Protein AF-A0AAA9STD1-F1 (afdb_monomer)

Solvent-accessible surface area (backbone atoms only — not comparable to full-atom values): 6256 Å² total; per-residue (Å²): 135,78,58,53,44,86,72,68,56,75,65,54,26,66,73,34,60,47,53,55,73,52,48,44,69,62,41,39,46,65,75,35,39,40,75,96,43,40,65,63,52,49,49,29,49,59,43,18,76,75,71,41,41,39,55,83,47,74,46,39,35,58,25,69,88,78,44,76,42,41,28,41,35,39,36,33,56,42,68,55,95,92,39,86,69,49,77,53,73,50,73,43,80,51,76,78,78,57,74,81,69,72,69,79,67,135

Secondary structure (DSSP, 8-state):
---------HHHHHHH---HHHHHHT-SGGGGB-HHHHHHHHHHHHHHHHHSEEEEEEEEEEPTTS-EEEEEEEEEEEEETTEEEEEEEEEEE-PPPPGGGSS---

pLDDT: mean 89.78, std 12.16, range [46.09, 98.0]

Nearest PDB structures (foldseek):
  8qmo-assembly1_D  TM=9.564E-01  e=1.670E-12  Homo sapiens
  8h77-assembly1_E  TM=8.826E-01  e=2.577E-11  Mus musculus
  7vnh-assembly1_A  TM=9.615E-01  e=8.372E-09  Drosophila melanogaster
  7vni-assembly2_A  TM=9.690E-01  e=3.500E-08  Drosophila melanogaster
  7vni-assembly1_B  TM=9.590E-01  e=2.560E-07  Drosophila melanogaster

Foldseek 3Di:
DQQQQQDDDPVCCVVQVDDNVRSNVCGHQLVFFDPVRSPLVVVLVVVQVVPFKSPWDWTWGQGPVRDTWIWTKIKGFDDDPNHGDDIDMDIDTDDPPPPVVVPPDD

Sequence (106 aa):
MDFTPIACDSRGKVVLGYTDSELCRQGSGYQFIHAADAMYCAENHARMMRTGESGLTVFRLLTKRAGWLWVQSNAHLVFRGGQPYCIVARQRALTPVPEWLLTLRP

Radius of gyration: 15.49 Å; Cα contacts (8 Å, |Δi|>4): 153; chains: 1; bounding box: 32×40×46 Å

Structure (mmCIF, N/CA/C/O backbone):
data_AF-A0AAA9STD1-F1
#
_entry.id   AF-A0AAA9STD1-F1
#
loop_
_atom_site.group_PDB
_atom_site.id
_atom_site.type_symbol
_atom_site.label_atom_id
_atom_site.label_alt_id
_atom_site.label_comp_id
_atom_site.label_asym_id
_atom_site.label_entity_id
_atom_site.label_seq_id
_atom_site.pdbx_PDB_ins_code
_atom_site.Cartn_x
_atom_site.Cartn_y
_atom_site.Cartn_z
_atom_site.occupancy
_atom_site.B_iso_or_equiv
_atom_site.auth_seq_id
_atom_site.auth_comp_id
_atom_site.auth_asym_id
_atom_site.auth_atom_id
_atom_site.pdbx_PDB_model_num
ATOM 1 N N . MET A 1 1 ? -3.114 -2.675 13.592 1.00 80.12 1 MET A N 1
ATOM 2 C CA . MET A 1 1 ? -2.975 -3.599 12.445 1.00 80.12 1 MET A CA 1
ATOM 3 C C . MET A 1 1 ? -1.543 -3.513 11.945 1.00 80.12 1 MET A C 1
ATOM 5 O O . MET A 1 1 ? -0.948 -2.454 12.069 1.00 80.12 1 MET A O 1
ATOM 9 N N . ASP A 1 2 ? -0.976 -4.605 11.445 1.00 84.62 2 ASP A N 1
ATOM 10 C CA . ASP A 1 2 ? 0.449 -4.754 11.084 1.00 84.62 2 ASP A CA 1
ATOM 11 C C . ASP A 1 2 ? 0.751 -4.481 9.595 1.00 84.62 2 ASP A C 1
ATOM 13 O O . ASP A 1 2 ? 1.891 -4.613 9.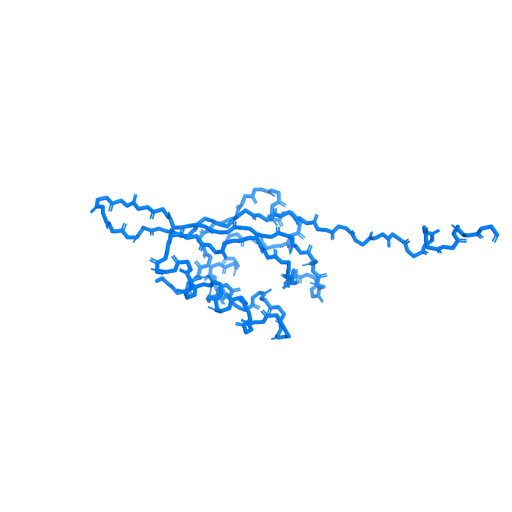142 1.00 84.62 2 ASP A O 1
ATOM 17 N N . PHE A 1 3 ? -0.272 -4.060 8.843 1.00 89.38 3 PHE A N 1
ATOM 18 C CA . PHE A 1 3 ? -0.209 -3.748 7.414 1.00 89.38 3 PHE A CA 1
ATOM 19 C C . PHE A 1 3 ? 0.096 -4.958 6.515 1.00 89.38 3 PHE A C 1
ATOM 21 O O . PHE A 1 3 ? 0.487 -4.778 5.364 1.00 89.38 3 PHE A O 1
ATOM 28 N N . THR A 1 4 ? -0.085 -6.187 7.005 1.00 92.50 4 THR A N 1
ATOM 29 C CA . THR A 1 4 ? 0.040 -7.408 6.195 1.00 92.50 4 THR A CA 1
ATOM 30 C C . THR A 1 4 ? -1.048 -7.442 5.106 1.00 92.50 4 THR A C 1
ATOM 32 O O . THR A 1 4 ? -2.233 -7.316 5.434 1.00 92.50 4 THR A O 1
ATOM 35 N N . PRO A 1 5 ? -0.702 -7.583 3.808 1.00 91.75 5 PRO A N 1
ATOM 36 C CA . PRO A 1 5 ? -1.690 -7.679 2.741 1.00 91.75 5 PRO A CA 1
ATOM 37 C C . PRO A 1 5 ? -2.525 -8.952 2.882 1.00 91.75 5 PRO A C 1
ATOM 39 O O . PRO A 1 5 ? -1.987 -10.026 3.127 1.00 91.75 5 PRO A O 1
ATOM 42 N N . ILE A 1 6 ? -3.838 -8.830 2.681 1.00 90.81 6 ILE A N 1
ATOM 43 C CA . ILE A 1 6 ? -4.777 -9.965 2.741 1.00 90.81 6 ILE A CA 1
ATOM 44 C C . ILE A 1 6 ? -5.426 -10.279 1.391 1.00 90.81 6 ILE A C 1
ATOM 46 O O . ILE A 1 6 ? -5.896 -11.392 1.175 1.00 90.81 6 ILE A O 1
ATOM 50 N N . ALA A 1 7 ? -5.480 -9.296 0.491 1.00 89.75 7 ALA A N 1
ATOM 51 C CA . ALA A 1 7 ? -6.079 -9.428 -0.828 1.00 89.75 7 ALA A CA 1
ATOM 52 C C . ALA A 1 7 ? -5.591 -8.310 -1.754 1.00 89.75 7 ALA A C 1
ATOM 54 O O . ALA A 1 7 ? -5.315 -7.193 -1.311 1.00 89.75 7 ALA A O 1
ATOM 55 N N . CYS A 1 8 ? -5.552 -8.604 -3.050 1.00 93.06 8 CYS A N 1
ATOM 56 C CA . CYS A 1 8 ? -5.355 -7.629 -4.112 1.00 93.06 8 CYS A CA 1
ATOM 57 C C . CYS A 1 8 ? -6.398 -7.852 -5.217 1.00 93.06 8 CYS A C 1
ATOM 59 O O . CYS A 1 8 ? -6.762 -8.991 -5.535 1.00 93.06 8 CYS A O 1
ATOM 61 N N . ASP A 1 9 ? -6.908 -6.771 -5.807 1.00 92.75 9 ASP A N 1
ATOM 62 C CA . ASP A 1 9 ? -7.841 -6.889 -6.924 1.00 92.75 9 ASP A CA 1
ATOM 63 C C . ASP A 1 9 ? -7.138 -7.432 -8.187 1.00 92.75 9 ASP A C 1
ATOM 65 O O . ASP A 1 9 ? -5.910 -7.548 -8.266 1.00 92.75 9 ASP A O 1
ATOM 69 N N . SER A 1 10 ? -7.924 -7.829 -9.190 1.00 93.31 10 SER A N 1
ATOM 70 C CA . SER A 1 10 ? -7.392 -8.428 -10.421 1.00 93.31 10 SER A CA 1
ATOM 71 C C . SER A 1 10 ? -6.431 -7.494 -11.161 1.00 93.31 10 SER A C 1
ATOM 73 O O . SER A 1 10 ? -5.432 -7.949 -11.716 1.00 93.31 10 SER A O 1
ATOM 75 N N . ARG A 1 11 ? -6.690 -6.184 -11.133 1.00 90.75 11 ARG A N 1
ATOM 76 C CA . ARG A 1 11 ? -5.848 -5.179 -11.786 1.00 90.75 11 ARG A CA 1
ATOM 77 C C . ARG A 1 11 ? -4.512 -5.006 -11.068 1.00 90.75 11 ARG A C 1
ATOM 79 O O . ARG A 1 11 ? -3.475 -4.983 -11.727 1.00 90.75 11 ARG A O 1
ATOM 86 N N . GLY A 1 12 ? -4.521 -4.901 -9.745 1.00 90.50 12 GLY A N 1
ATOM 87 C CA . GLY A 1 12 ? -3.329 -4.780 -8.917 1.00 90.50 12 GLY A CA 1
ATOM 88 C C . GLY A 1 12 ? -2.427 -6.001 -9.054 1.00 90.50 12 GLY A C 1
ATOM 89 O O . GLY A 1 12 ? -1.223 -5.841 -9.225 1.00 90.50 12 GLY A O 1
ATOM 90 N N . LYS A 1 13 ? -3.002 -7.208 -9.124 1.00 92.44 13 LYS A N 1
ATOM 91 C CA . LYS A 1 13 ? -2.257 -8.446 -9.418 1.00 92.44 13 LYS A CA 1
ATOM 92 C C . LYS A 1 13 ? -1.533 -8.392 -10.758 1.00 92.44 13 LYS A C 1
ATOM 94 O O . LYS A 1 13 ? -0.359 -8.739 -10.828 1.00 92.44 13 LYS A O 1
ATOM 99 N N . VAL A 1 14 ? -2.204 -7.926 -11.813 1.00 91.56 14 VAL A N 1
ATOM 100 C CA . VAL A 1 14 ? -1.592 -7.779 -13.144 1.00 91.56 14 VAL A CA 1
ATOM 101 C C . VAL A 1 14 ? -0.460 -6.751 -13.119 1.00 91.56 14 VAL A C 1
ATOM 103 O O . VAL A 1 14 ? 0.605 -6.995 -13.677 1.00 91.56 14 VAL A O 1
ATOM 106 N N . VAL A 1 15 ? -0.675 -5.616 -12.453 1.00 90.62 15 VAL A N 1
ATOM 107 C CA . VAL A 1 15 ? 0.286 -4.505 -12.408 1.00 90.62 15 VAL A CA 1
ATOM 108 C C . VAL A 1 15 ? 1.507 -4.828 -11.539 1.00 90.62 15 VAL A C 1
ATOM 110 O O . VAL A 1 15 ? 2.635 -4.547 -11.936 1.00 90.62 15 VAL A O 1
ATOM 113 N N . LEU A 1 16 ? 1.304 -5.417 -10.360 1.00 92.44 16 LEU A N 1
ATOM 114 C CA . LEU A 1 16 ? 2.381 -5.757 -9.426 1.00 92.44 16 LEU A CA 1
ATOM 115 C C . LEU A 1 16 ? 3.055 -7.090 -9.773 1.00 92.44 16 LEU A C 1
ATOM 117 O O . LEU A 1 16 ? 4.227 -7.290 -9.459 1.00 92.44 16 LEU A O 1
ATOM 121 N N . GLY A 1 17 ? 2.328 -7.999 -10.422 1.00 93.81 17 GLY A N 1
ATOM 122 C CA . GLY A 1 17 ? 2.794 -9.325 -10.819 1.00 93.81 17 GLY A CA 1
ATOM 123 C 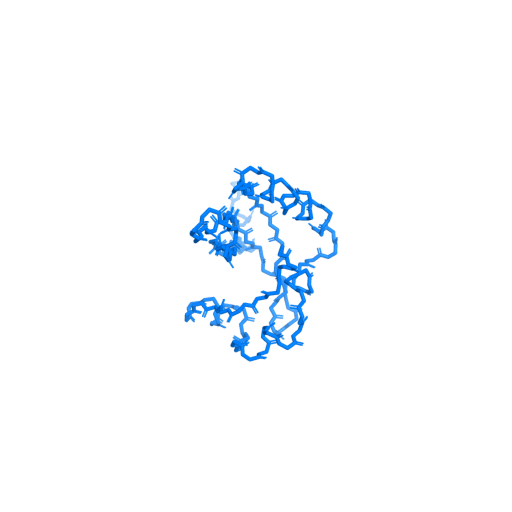C . GLY A 1 17 ? 2.705 -10.399 -9.730 1.00 93.81 17 GLY A C 1
ATOM 124 O O . GLY A 1 17 ? 3.124 -11.526 -9.984 1.00 93.81 17 GLY A O 1
ATOM 125 N N . TYR A 1 18 ? 2.182 -10.085 -8.541 1.00 93.44 18 TYR A N 1
ATOM 126 C CA . TYR A 1 18 ? 2.030 -11.041 -7.438 1.00 93.44 18 TYR A CA 1
ATOM 127 C C . TYR A 1 18 ? 0.641 -11.684 -7.405 1.00 93.44 18 TYR A C 1
ATOM 129 O O . TYR A 1 18 ? -0.365 -11.052 -7.727 1.00 93.44 18 TYR A O 1
ATOM 137 N N . THR A 1 19 ? 0.581 -12.934 -6.948 1.00 92.50 19 THR A N 1
ATOM 138 C CA . THR A 1 19 ? -0.675 -13.566 -6.508 1.00 92.50 19 THR A CA 1
ATOM 139 C C . THR A 1 19 ? -1.006 -13.171 -5.065 1.00 92.50 19 THR A C 1
ATOM 141 O O . THR A 1 19 ? -0.111 -12.782 -4.316 1.00 92.50 19 THR A O 1
ATOM 144 N N . ASP A 1 20 ? -2.259 -13.349 -4.624 1.00 87.94 20 ASP A N 1
ATOM 145 C CA . ASP A 1 20 ? -2.627 -13.109 -3.213 1.00 87.94 20 ASP A CA 1
ATOM 146 C C . ASP A 1 20 ? -1.759 -13.940 -2.263 1.00 87.94 20 ASP A C 1
ATOM 148 O O . ASP A 1 20 ? -1.250 -13.434 -1.271 1.00 87.94 20 ASP A O 1
ATOM 152 N N . SER A 1 21 ? -1.513 -15.208 -2.610 1.00 90.50 21 SER A N 1
ATOM 153 C CA . SER A 1 21 ? -0.695 -16.102 -1.786 1.00 90.50 21 SER A CA 1
ATOM 154 C C . SER A 1 21 ? 0.744 -15.614 -1.611 1.00 90.50 21 SER A C 1
ATOM 156 O O . SER A 1 21 ? 1.373 -15.921 -0.603 1.00 90.50 21 SER A O 1
ATOM 158 N N . GLU A 1 22 ? 1.293 -14.910 -2.601 1.00 92.44 22 GLU A N 1
ATOM 159 C CA . GLU A 1 22 ? 2.651 -14.365 -2.549 1.00 92.44 22 GLU A CA 1
ATOM 160 C C . GLU A 1 22 ? 2.680 -13.103 -1.693 1.00 92.44 22 GLU A C 1
ATOM 162 O O . GLU A 1 22 ? 3.520 -13.005 -0.801 1.00 92.44 22 GLU A O 1
ATOM 167 N N . LEU A 1 23 ? 1.700 -12.214 -1.891 1.00 89.81 23 LEU A N 1
ATOM 168 C CA . LEU A 1 23 ? 1.539 -11.005 -1.086 1.00 89.81 23 LEU A CA 1
ATOM 169 C C . LEU A 1 23 ? 1.400 -11.334 0.405 1.00 89.81 23 LEU A C 1
ATOM 171 O O . LEU A 1 23 ? 2.099 -10.743 1.223 1.00 89.81 23 LEU A O 1
ATOM 175 N N . CYS A 1 24 ? 0.566 -12.318 0.754 1.00 88.44 24 CYS A N 1
ATOM 176 C CA . CYS A 1 24 ? 0.357 -12.730 2.143 1.00 88.44 24 CYS A CA 1
ATOM 177 C C . CYS A 1 24 ? 1.600 -13.397 2.765 1.00 88.44 24 CYS A C 1
ATOM 179 O O . CYS A 1 24 ? 1.832 -13.277 3.966 1.00 88.44 24 CYS A O 1
ATOM 181 N N . ARG A 1 25 ? 2.409 -14.119 1.972 1.00 88.75 25 ARG A N 1
ATOM 182 C CA . ARG A 1 25 ? 3.608 -14.829 2.466 1.00 88.75 25 ARG A CA 1
ATOM 183 C C . ARG A 1 25 ? 4.790 -13.907 2.749 1.00 88.75 25 ARG A C 1
ATOM 185 O O . ARG A 1 25 ? 5.647 -14.267 3.548 1.00 88.75 25 ARG A O 1
ATOM 192 N N . GLN A 1 26 ? 4.840 -12.738 2.118 1.00 82.00 26 GLN A N 1
ATOM 193 C CA . GLN A 1 26 ? 5.894 -11.742 2.334 1.00 82.00 26 GLN A CA 1
ATOM 194 C C . GLN A 1 26 ? 5.668 -10.896 3.602 1.00 82.00 26 GLN A C 1
ATOM 196 O O . GLN A 1 26 ? 6.402 -9.952 3.853 1.00 82.00 26 GLN A O 1
ATOM 201 N N . GLY A 1 27 ? 4.697 -11.235 4.454 1.00 86.25 27 GLY A N 1
ATOM 202 C CA . GLY A 1 27 ? 4.494 -10.553 5.731 1.00 86.25 27 GLY A CA 1
ATOM 203 C C . GLY A 1 27 ? 3.972 -9.127 5.554 1.00 86.25 27 GLY A C 1
ATOM 204 O O . GLY A 1 27 ? 3.032 -8.893 4.799 1.00 86.25 27 GLY A O 1
ATOM 205 N N . SER A 1 28 ? 4.552 -8.166 6.276 1.00 91.69 28 SER A N 1
ATOM 206 C CA . SER A 1 28 ? 4.029 -6.796 6.296 1.00 91.69 28 SER A CA 1
ATOM 207 C C . SER A 1 28 ? 4.134 -6.104 4.933 1.00 91.69 28 SER A C 1
ATOM 209 O O . SER A 1 28 ? 5.145 -6.207 4.237 1.00 91.69 28 SER A O 1
ATOM 211 N N . GLY A 1 29 ? 3.131 -5.287 4.603 1.00 92.44 29 GLY A N 1
ATOM 212 C CA . GLY A 1 29 ? 3.075 -4.478 3.387 1.00 92.44 29 GLY A CA 1
ATOM 213 C C . GLY A 1 29 ? 4.276 -3.544 3.207 1.00 92.44 29 GLY A C 1
ATOM 214 O O . GLY A 1 29 ? 4.593 -3.167 2.081 1.00 92.44 29 GLY A O 1
ATOM 215 N N . TYR A 1 30 ? 4.999 -3.225 4.287 1.00 95.25 30 TYR A N 1
ATOM 216 C CA . TYR A 1 30 ? 6.255 -2.473 4.220 1.00 95.25 30 TYR A CA 1
ATOM 217 C C . TYR A 1 30 ? 7.352 -3.175 3.414 1.00 95.25 30 TYR A C 1
ATOM 219 O O . TYR A 1 30 ? 8.207 -2.482 2.872 1.00 95.25 30 TYR A O 1
ATOM 227 N N . GLN A 1 31 ? 7.318 -4.506 3.262 1.00 93.69 31 GLN A N 1
ATOM 228 C CA . GLN A 1 31 ? 8.270 -5.217 2.395 1.00 93.69 31 GLN A CA 1
ATOM 229 C C . GLN A 1 31 ? 8.153 -4.813 0.921 1.00 93.69 31 GLN A C 1
ATOM 231 O O . GLN A 1 31 ? 9.096 -4.980 0.152 1.00 93.69 31 GLN A O 1
ATOM 236 N N . PHE A 1 32 ? 7.007 -4.257 0.528 1.00 94.75 32 PHE A N 1
ATOM 237 C CA . PHE A 1 32 ? 6.768 -3.781 -0.827 1.00 94.75 32 PHE A CA 1
ATOM 238 C C . PHE A 1 32 ? 7.037 -2.287 -0.986 1.00 94.75 32 PHE A C 1
ATOM 240 O O . PHE A 1 32 ? 6.911 -1.784 -2.096 1.00 94.75 32 PHE A O 1
ATOM 247 N N . ILE A 1 33 ? 7.388 -1.560 0.076 1.00 96.56 33 ILE A N 1
ATOM 248 C CA . ILE A 1 33 ? 7.635 -0.117 0.016 1.00 96.56 33 ILE A CA 1
ATOM 249 C C . ILE A 1 33 ? 9.132 0.123 -0.168 1.00 96.56 33 ILE A C 1
ATOM 251 O O . ILE A 1 33 ? 9.962 -0.465 0.524 1.00 96.56 33 ILE A O 1
ATOM 255 N N . HIS A 1 34 ? 9.495 1.002 -1.102 1.00 97.12 34 HIS A N 1
ATOM 256 C CA . HIS A 1 34 ? 10.889 1.403 -1.282 1.00 97.12 34 HIS A CA 1
ATOM 257 C C . HIS A 1 34 ? 11.461 1.990 0.022 1.00 97.12 34 HIS A C 1
ATOM 259 O O . HIS A 1 34 ? 10.805 2.789 0.682 1.00 97.12 34 HIS A O 1
ATOM 265 N N . ALA A 1 35 ? 12.706 1.665 0.385 1.00 96.88 35 ALA A N 1
ATOM 266 C CA . ALA A 1 35 ? 13.289 2.064 1.675 1.00 96.88 35 ALA A CA 1
ATOM 267 C C . ALA A 1 35 ? 13.258 3.587 1.924 1.00 96.88 35 ALA A C 1
ATOM 269 O O . ALA A 1 35 ? 12.869 4.034 2.999 1.00 96.88 35 ALA A O 1
ATOM 270 N N . ALA A 1 36 ? 13.580 4.388 0.902 1.00 97.75 36 ALA A N 1
ATOM 271 C CA . ALA A 1 36 ? 13.488 5.854 0.966 1.00 97.75 36 ALA A CA 1
ATOM 272 C C . ALA A 1 36 ? 12.057 6.394 1.183 1.00 97.75 36 ALA A C 1
ATOM 274 O O . ALA A 1 36 ? 11.894 7.559 1.529 1.00 97.75 36 ALA A O 1
ATOM 275 N N . ASP A 1 37 ? 11.037 5.556 0.986 1.00 98.00 37 ASP A N 1
ATOM 276 C CA . ASP A 1 37 ? 9.628 5.902 1.155 1.00 98.00 37 ASP A CA 1
ATOM 277 C C . ASP A 1 37 ? 9.029 5.394 2.480 1.00 98.00 37 ASP A C 1
ATOM 279 O O . ASP A 1 37 ? 7.939 5.805 2.889 1.00 98.00 37 ASP A O 1
ATOM 283 N N . ALA A 1 38 ? 9.741 4.503 3.176 1.00 96.19 38 ALA A N 1
ATOM 284 C CA . ALA A 1 38 ? 9.212 3.761 4.314 1.00 96.19 38 ALA A CA 1
ATOM 285 C C . ALA A 1 38 ? 8.825 4.666 5.491 1.00 96.19 38 ALA A C 1
ATOM 287 O O . ALA A 1 38 ? 7.790 4.447 6.119 1.00 96.19 38 ALA A O 1
ATOM 288 N N . MET A 1 39 ? 9.624 5.699 5.774 1.00 96.44 39 MET A N 1
ATOM 289 C CA . MET A 1 39 ? 9.455 6.524 6.972 1.00 96.44 39 MET A CA 1
ATOM 290 C C . MET A 1 39 ?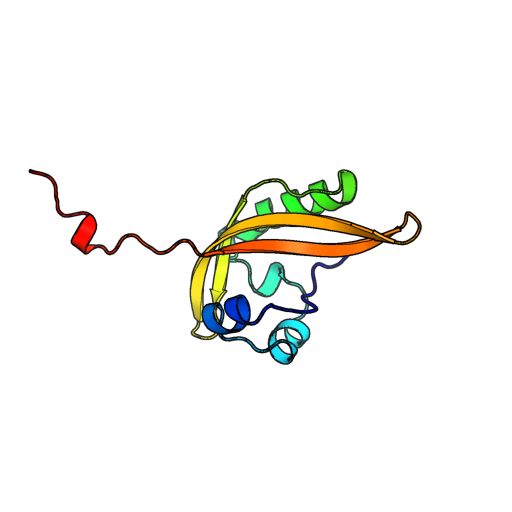 8.147 7.331 6.943 1.00 96.44 39 MET A C 1
ATOM 292 O O . MET A 1 39 ? 7.376 7.280 7.899 1.00 96.44 39 MET A O 1
ATOM 296 N N . TYR A 1 40 ? 7.832 7.995 5.825 1.00 95.44 40 TYR A N 1
ATOM 297 C CA . TYR A 1 40 ? 6.562 8.722 5.706 1.00 95.44 40 TYR A CA 1
ATOM 298 C C . TYR A 1 40 ? 5.367 7.779 5.519 1.00 95.44 40 TYR A C 1
ATOM 300 O O . TYR A 1 40 ? 4.263 8.089 5.961 1.00 95.44 40 TYR A O 1
ATOM 308 N N . CYS A 1 41 ? 5.552 6.601 4.907 1.00 97.06 41 CYS A N 1
ATOM 309 C CA . CYS A 1 41 ? 4.495 5.589 4.865 1.00 97.06 41 CYS A CA 1
ATOM 310 C C . CYS A 1 41 ? 4.143 5.099 6.278 1.00 97.06 41 CYS A C 1
ATOM 312 O O . CYS A 1 41 ? 2.964 4.922 6.588 1.00 97.06 41 CYS A O 1
ATOM 314 N N . ALA A 1 42 ? 5.144 4.945 7.151 1.00 96.69 42 ALA A N 1
ATOM 315 C CA . ALA A 1 42 ? 4.942 4.591 8.550 1.00 96.69 42 ALA A CA 1
ATOM 316 C C . ALA A 1 42 ? 4.246 5.700 9.345 1.00 96.69 42 ALA A C 1
ATOM 318 O O . ALA A 1 42 ? 3.328 5.418 10.116 1.00 96.69 42 ALA A O 1
ATOM 319 N N . GLU A 1 43 ? 4.608 6.961 9.112 1.00 96.69 43 GLU A N 1
ATOM 320 C CA . GLU A 1 43 ? 3.916 8.106 9.706 1.00 96.69 43 GLU A CA 1
ATOM 321 C C . GLU A 1 43 ? 2.442 8.169 9.273 1.00 96.69 43 GLU A C 1
ATOM 323 O O . GLU A 1 43 ? 1.545 8.301 10.110 1.00 96.69 43 GLU A O 1
ATOM 328 N N . ASN A 1 44 ? 2.170 7.984 7.979 1.00 96.88 44 ASN A N 1
ATOM 329 C CA . ASN A 1 44 ? 0.812 7.939 7.436 1.00 96.88 44 ASN A CA 1
ATOM 330 C C . ASN A 1 44 ? -0.000 6.766 8.001 1.00 96.88 44 ASN A C 1
ATOM 332 O O . ASN A 1 44 ? -1.191 6.918 8.280 1.00 96.88 44 ASN A O 1
ATOM 336 N N . HIS A 1 45 ? 0.631 5.612 8.226 1.00 96.62 45 HIS A N 1
ATOM 337 C CA . HIS A 1 45 ? -0.002 4.488 8.909 1.00 96.62 45 HIS A CA 1
ATOM 338 C C . HIS A 1 45 ? -0.314 4.834 10.375 1.00 96.62 45 HIS A C 1
ATOM 340 O O . HIS A 1 45 ? -1.448 4.645 10.814 1.00 96.62 45 HIS A O 1
ATOM 346 N N . ALA A 1 46 ? 0.625 5.415 11.126 1.00 96.31 46 ALA A N 1
ATOM 347 C CA . ALA A 1 46 ? 0.393 5.835 12.511 1.00 96.31 46 ALA A CA 1
ATOM 348 C C . ALA A 1 46 ? -0.705 6.909 12.629 1.00 96.31 46 ALA A C 1
ATOM 350 O O . ALA A 1 46 ? -1.503 6.894 13.569 1.00 96.31 46 ALA A O 1
ATOM 351 N N . ARG A 1 47 ? -0.782 7.833 11.665 1.00 96.12 47 ARG A N 1
ATOM 352 C CA . ARG A 1 47 ? -1.888 8.789 11.533 1.00 96.12 47 ARG A CA 1
ATOM 353 C C . ARG A 1 47 ? -3.211 8.064 11.302 1.00 96.12 47 ARG A C 1
ATOM 355 O O . ARG A 1 47 ? -4.140 8.278 12.073 1.00 96.12 47 ARG A O 1
ATOM 362 N N . MET A 1 48 ? -3.274 7.169 10.318 1.00 96.88 48 MET A N 1
ATOM 363 C CA . MET A 1 48 ? -4.473 6.390 10.004 1.00 96.88 48 MET A CA 1
ATOM 364 C C . MET A 1 48 ? -4.977 5.586 11.205 1.00 96.88 48 MET A C 1
ATOM 366 O O . MET A 1 48 ? -6.180 5.545 11.441 1.00 96.88 48 MET A O 1
ATOM 370 N N . MET A 1 49 ? -4.078 5.013 12.011 1.00 95.31 49 MET A N 1
ATOM 371 C CA . MET A 1 49 ? -4.456 4.304 13.238 1.00 95.31 49 MET A CA 1
ATOM 372 C C . MET A 1 49 ? -5.144 5.200 14.278 1.00 95.31 49 MET A C 1
ATOM 374 O O . MET A 1 49 ? -5.934 4.697 15.071 1.00 95.31 49 MET A O 1
ATOM 378 N N . ARG A 1 50 ? -4.870 6.511 14.274 1.00 95.06 50 ARG A N 1
ATOM 379 C CA . ARG A 1 50 ? -5.487 7.487 15.187 1.00 95.06 50 ARG A CA 1
ATOM 380 C C . ARG A 1 50 ? -6.732 8.147 14.606 1.00 95.06 50 ARG A C 1
ATOM 382 O O . ARG A 1 50 ? -7.662 8.431 15.350 1.00 95.06 50 ARG A O 1
ATOM 389 N N . THR A 1 51 ? -6.732 8.436 13.306 1.00 96.38 51 THR A N 1
ATOM 390 C CA . THR A 1 51 ? -7.748 9.293 12.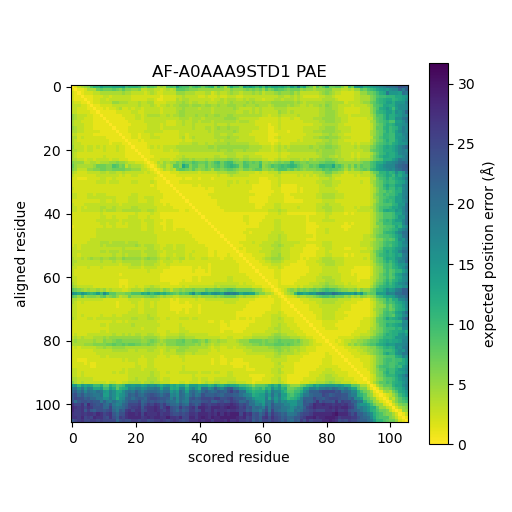671 1.00 96.38 51 THR A CA 1
ATOM 391 C C . THR A 1 51 ? -8.684 8.549 11.727 1.00 96.38 51 THR A C 1
ATOM 393 O O . THR A 1 51 ? -9.648 9.137 11.257 1.00 96.38 51 THR A O 1
ATOM 396 N N . GLY A 1 52 ? -8.405 7.284 11.412 1.00 97.00 52 GLY A N 1
ATOM 397 C CA . GLY A 1 52 ? -9.173 6.485 10.456 1.00 97.00 52 GLY A CA 1
ATOM 398 C C . GLY A 1 52 ? -8.695 6.582 9.005 1.00 97.00 52 GLY A C 1
ATOM 399 O O . GLY A 1 52 ? -9.086 5.744 8.201 1.00 97.00 52 GLY A O 1
ATOM 400 N N . GLU A 1 53 ? -7.819 7.530 8.659 1.00 97.12 53 GLU A N 1
ATOM 401 C CA . GLU A 1 53 ? -7.391 7.787 7.275 1.00 97.12 53 GLU A CA 1
ATOM 402 C C . GLU A 1 53 ? -5.912 8.183 7.178 1.00 97.12 53 GLU A C 1
ATOM 404 O O . GLU A 1 53 ? -5.395 8.909 8.030 1.00 97.12 53 GLU A O 1
ATOM 409 N N . SER A 1 54 ? -5.233 7.756 6.111 1.00 96.88 54 SE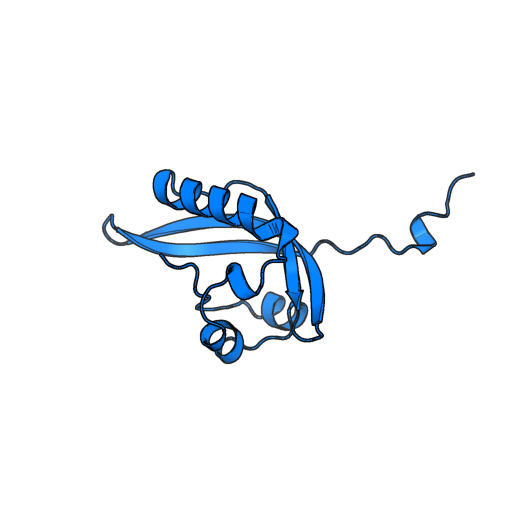R A N 1
ATOM 410 C CA . SER A 1 54 ? -3.827 8.097 5.849 1.00 96.88 54 SER A CA 1
ATOM 411 C C . SER A 1 54 ? -3.643 9.474 5.207 1.00 96.88 54 SER A C 1
ATOM 413 O O . SER A 1 54 ? -2.585 10.083 5.343 1.00 96.88 54 SER A O 1
ATOM 415 N N . GLY A 1 55 ? -4.650 9.953 4.469 1.00 95.38 55 GLY A N 1
ATOM 416 C CA . GLY A 1 55 ? -4.491 11.027 3.487 1.00 95.38 55 GLY A CA 1
ATOM 417 C C . GLY A 1 55 ? -3.858 10.544 2.174 1.00 95.38 55 GLY A C 1
ATOM 418 O O . GLY A 1 55 ? -3.532 9.364 2.017 1.00 95.38 55 GLY A O 1
ATOM 419 N N . LEU A 1 56 ? -3.721 11.462 1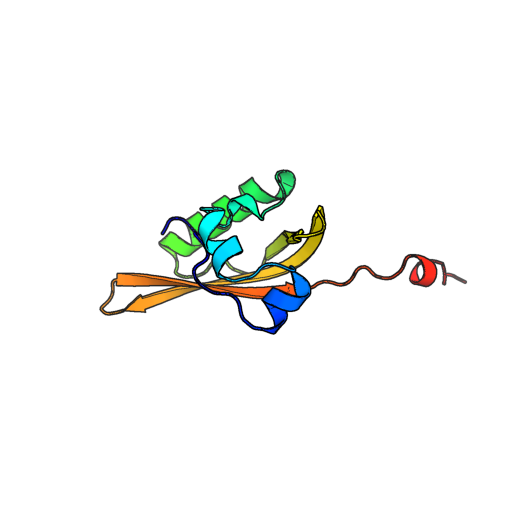.213 1.00 96.25 56 LEU A N 1
ATOM 420 C CA . LEU A 1 56 ? -3.120 11.193 -0.093 1.00 96.25 56 LEU A CA 1
ATOM 421 C C . LEU A 1 56 ? -1.591 11.178 0.014 1.00 96.25 56 LEU A C 1
ATOM 423 O O . LEU A 1 56 ? -0.996 12.111 0.547 1.00 96.25 56 LEU A O 1
ATOM 427 N N . THR A 1 57 ? -0.956 10.151 -0.532 1.00 96.88 57 THR A N 1
ATOM 428 C CA . THR A 1 57 ? 0.503 10.017 -0.554 1.00 96.88 57 THR A CA 1
ATOM 429 C C . THR A 1 57 ? 0.967 9.429 -1.883 1.00 96.88 57 THR A C 1
ATOM 431 O O . THR A 1 57 ? 0.196 8.760 -2.571 1.00 96.88 57 THR A O 1
ATOM 434 N N . VAL A 1 58 ? 2.212 9.695 -2.269 1.00 97.50 58 VAL A N 1
ATOM 435 C CA . VAL A 1 58 ? 2.837 9.126 -3.464 1.00 97.50 58 VAL A CA 1
ATOM 436 C C . VAL A 1 58 ? 4.102 8.407 -3.030 1.00 97.50 58 VAL A C 1
ATOM 438 O O . VAL A 1 58 ? 4.942 9.023 -2.387 1.00 97.50 58 VAL A O 1
ATOM 441 N N . PHE A 1 59 ? 4.226 7.127 -3.377 1.00 97.44 59 PHE A N 1
ATOM 442 C CA . PHE A 1 59 ? 5.373 6.291 -3.019 1.00 97.44 59 PHE A CA 1
ATOM 443 C C . PHE A 1 59 ? 5.639 5.215 -4.066 1.00 97.44 59 PHE A C 1
ATOM 445 O O . PHE A 1 59 ? 4.859 5.043 -5.006 1.00 97.44 59 PHE A O 1
ATOM 452 N N . ARG A 1 60 ? 6.744 4.481 -3.915 1.00 97.56 60 ARG A N 1
ATOM 453 C CA . ARG A 1 60 ? 7.104 3.363 -4.789 1.00 97.56 60 ARG A CA 1
ATOM 454 C C . ARG A 1 60 ? 6.741 2.018 -4.176 1.00 97.56 60 ARG A C 1
ATOM 456 O O . ARG A 1 60 ? 7.129 1.715 -3.047 1.00 97.56 60 ARG A O 1
ATOM 463 N N . LEU A 1 61 ? 6.063 1.198 -4.976 1.00 95.94 61 LEU A N 1
ATOM 464 C CA . LEU A 1 61 ? 5.821 -0.215 -4.713 1.00 95.94 61 LEU A CA 1
ATOM 465 C C . LEU A 1 61 ? 6.792 -1.102 -5.484 1.00 95.94 61 LEU A C 1
ATOM 467 O O . LEU A 1 61 ? 7.042 -0.881 -6.670 1.00 95.94 61 LEU A O 1
ATOM 471 N N . LEU A 1 62 ? 7.286 -2.142 -4.825 1.00 95.31 62 LEU A N 1
ATOM 472 C CA . LEU A 1 62 ? 8.058 -3.201 -5.448 1.00 95.31 62 LEU A CA 1
ATOM 473 C C . LEU A 1 62 ? 7.132 -4.092 -6.277 1.00 95.31 62 LEU A C 1
ATOM 475 O O . LEU A 1 62 ? 6.154 -4.638 -5.772 1.00 95.31 62 LEU A O 1
ATOM 479 N N . THR A 1 63 ? 7.472 -4.282 -7.544 1.00 94.75 63 THR A N 1
ATOM 480 C CA . THR A 1 63 ? 6.838 -5.260 -8.438 1.00 94.75 63 THR A CA 1
ATOM 481 C C . THR A 1 63 ? 7.607 -6.581 -8.424 1.00 94.75 63 THR A C 1
ATOM 483 O O . THR A 1 63 ? 8.802 -6.613 -8.126 1.00 94.75 63 THR A O 1
ATOM 486 N N . LYS A 1 64 ? 6.957 -7.686 -8.804 1.00 93.69 64 LYS A N 1
ATOM 487 C CA . LYS A 1 64 ? 7.573 -9.024 -8.825 1.00 93.69 64 LYS A CA 1
ATOM 488 C C . LYS A 1 64 ? 8.774 -9.133 -9.764 1.00 93.69 64 LYS A C 1
ATOM 490 O O . LYS A 1 64 ? 9.691 -9.902 -9.506 1.00 93.69 64 LYS A O 1
ATOM 495 N N . ARG A 1 65 ? 8.798 -8.347 -10.843 1.00 90.38 65 ARG A N 1
ATOM 496 C CA . ARG A 1 65 ? 9.936 -8.274 -11.778 1.00 90.38 65 ARG A CA 1
ATOM 497 C C . ARG A 1 65 ? 11.053 -7.338 -11.282 1.00 90.38 65 ARG A C 1
ATOM 499 O O . ARG A 1 65 ? 11.821 -6.838 -12.092 1.00 90.38 65 ARG A O 1
ATOM 506 N N . ALA A 1 66 ? 11.116 -7.097 -9.968 1.00 77.62 66 ALA A N 1
ATOM 507 C CA . ALA A 1 66 ? 12.109 -6.272 -9.280 1.00 77.62 66 ALA A CA 1
ATOM 508 C C . ALA A 1 66 ? 12.207 -4.815 -9.784 1.00 77.62 66 ALA A C 1
ATOM 510 O O . ALA A 1 66 ? 13.270 -4.203 -9.739 1.00 77.62 66 ALA A O 1
ATOM 511 N N . GLY A 1 67 ? 11.090 -4.247 -10.248 1.00 90.25 67 GLY A N 1
ATOM 512 C CA . GLY A 1 67 ? 10.974 -2.833 -10.618 1.00 90.25 67 GLY A CA 1
ATOM 513 C C . GLY A 1 67 ? 10.162 -2.027 -9.604 1.00 90.25 67 GLY A C 1
ATOM 514 O O . GLY A 1 67 ? 9.324 -2.587 -8.894 1.00 90.25 67 GLY A O 1
ATOM 515 N N . TRP A 1 68 ? 10.371 -0.711 -9.579 1.00 94.69 68 TRP A N 1
ATOM 516 C CA . TRP A 1 68 ? 9.626 0.219 -8.730 1.00 94.69 68 TRP A CA 1
ATOM 517 C C . TRP A 1 68 ? 8.496 0.890 -9.501 1.00 94.69 68 TRP A C 1
ATOM 519 O O . TRP A 1 68 ? 8.728 1.575 -10.496 1.00 94.69 68 TRP A O 1
ATOM 529 N N . LEU A 1 69 ? 7.274 0.723 -9.011 1.00 94.62 69 LEU A N 1
ATOM 530 C CA . LEU A 1 69 ? 6.096 1.388 -9.538 1.00 94.62 69 LEU A CA 1
ATOM 531 C C . LEU A 1 69 ? 5.729 2.569 -8.649 1.00 94.62 69 LEU A C 1
ATOM 533 O O . LEU A 1 69 ? 5.397 2.386 -7.479 1.00 94.62 69 LEU A O 1
ATOM 537 N N . TRP A 1 70 ? 5.720 3.769 -9.218 1.00 95.62 70 TRP A N 1
ATOM 538 C CA . TRP A 1 70 ? 5.131 4.922 -8.553 1.00 95.62 70 TRP A CA 1
ATOM 539 C C . TRP A 1 70 ? 3.621 4.745 -8.436 1.00 95.62 70 TRP A C 1
ATOM 541 O O . TRP A 1 70 ? 2.936 4.451 -9.417 1.00 95.62 70 TRP A O 1
ATOM 551 N N . VAL A 1 71 ? 3.095 4.947 -7.236 1.00 96.56 71 VAL A N 1
ATOM 552 C CA . VAL A 1 71 ? 1.662 4.922 -6.967 1.00 96.56 71 VAL A CA 1
ATOM 553 C C . VAL A 1 71 ? 1.253 6.162 -6.200 1.00 96.56 71 VAL A C 1
ATOM 555 O O . VAL A 1 71 ? 1.933 6.583 -5.270 1.00 96.56 71 VAL A O 1
ATOM 558 N N . GLN A 1 72 ? 0.108 6.724 -6.565 1.00 97.19 72 GLN A N 1
ATOM 559 C CA . GLN A 1 72 ? -0.649 7.593 -5.679 1.00 97.19 72 GLN A CA 1
ATOM 560 C C . GLN A 1 72 ? -1.593 6.713 -4.859 1.00 97.19 72 GLN A C 1
ATOM 562 O O . GLN A 1 72 ? -2.311 5.890 -5.424 1.00 97.19 72 GLN A O 1
ATOM 567 N N . SER A 1 73 ? -1.595 6.875 -3.541 1.00 96.56 73 SER A N 1
ATOM 568 C CA . SER A 1 73 ? -2.334 6.028 -2.613 1.00 96.56 73 SER A CA 1
ATOM 569 C C . SER A 1 73 ? -3.122 6.846 -1.596 1.00 96.56 73 SER A C 1
ATOM 571 O O . SER A 1 73 ? -2.678 7.903 -1.146 1.00 96.56 73 SER A O 1
ATOM 573 N N . ASN A 1 74 ? -4.279 6.323 -1.207 1.00 96.69 74 ASN A N 1
ATOM 574 C CA . ASN A 1 74 ? -5.031 6.732 -0.026 1.00 96.69 74 ASN A CA 1
ATOM 575 C C . ASN A 1 74 ? -5.537 5.460 0.667 1.00 96.69 74 ASN A C 1
ATOM 577 O O . ASN A 1 74 ? -6.078 4.571 0.004 1.00 96.69 74 ASN A O 1
ATOM 581 N N . ALA A 1 75 ? -5.354 5.370 1.981 1.00 97.06 75 ALA A N 1
ATOM 582 C CA . ALA A 1 75 ? -5.814 4.264 2.799 1.00 97.06 75 ALA A CA 1
ATOM 583 C C . ALA A 1 75 ? -6.710 4.739 3.948 1.00 97.06 75 ALA A C 1
ATOM 585 O O . ALA A 1 75 ? -6.549 5.840 4.477 1.00 97.06 75 ALA A O 1
ATOM 586 N N . HIS A 1 76 ? -7.646 3.882 4.345 1.00 97.44 76 HIS A N 1
ATOM 587 C CA . HIS A 1 76 ? -8.541 4.122 5.474 1.00 97.44 76 HIS A CA 1
ATOM 588 C C . HIS A 1 76 ? -8.813 2.833 6.252 1.00 97.44 76 HIS A C 1
ATOM 590 O O . HIS A 1 76 ? -8.682 1.727 5.715 1.00 97.44 76 HIS A O 1
ATOM 596 N N . LEU A 1 77 ? -9.192 2.986 7.522 1.00 97.38 77 LEU A N 1
ATOM 597 C CA . LEU A 1 77 ? -9.652 1.896 8.373 1.00 97.38 77 LEU A CA 1
ATOM 598 C C . LEU A 1 77 ? -11.125 1.601 8.105 1.00 97.38 77 LEU A C 1
ATOM 600 O O . LEU A 1 77 ? -11.969 2.495 8.098 1.00 97.38 77 LEU A O 1
ATOM 604 N N . VAL A 1 78 ? -11.440 0.322 7.968 1.00 96.94 78 VAL A N 1
ATOM 605 C CA . VAL A 1 78 ? -12.809 -0.185 8.033 1.00 96.94 78 VAL A CA 1
ATOM 606 C C . VAL A 1 78 ? -13.072 -0.624 9.464 1.00 96.94 78 VAL A C 1
ATOM 608 O O . VAL A 1 78 ? -12.270 -1.360 10.038 1.00 96.94 78 VAL A O 1
ATOM 611 N N . PHE A 1 79 ? -14.196 -0.200 10.036 1.00 95.12 79 PHE A N 1
ATOM 612 C CA . PHE A 1 79 ? -14.603 -0.565 11.392 1.00 95.12 79 PHE A CA 1
ATOM 613 C C . PHE A 1 79 ? -15.746 -1.580 11.364 1.00 95.12 79 PHE A C 1
ATOM 615 O O . PHE A 1 79 ? -16.653 -1.492 10.538 1.00 95.12 79 PHE A O 1
ATOM 622 N N . ARG A 1 80 ? -15.733 -2.526 12.306 1.00 96.44 80 ARG A N 1
ATOM 623 C CA . ARG A 1 80 ? -16.823 -3.479 12.537 1.00 96.44 80 ARG A CA 1
ATOM 624 C C . ARG A 1 80 ? -17.097 -3.552 14.034 1.00 96.44 80 ARG A C 1
ATOM 626 O O . ARG A 1 80 ? -16.202 -3.871 14.807 1.00 96.44 80 ARG A O 1
ATOM 633 N N . GLY A 1 81 ? -18.319 -3.213 14.450 1.00 94.75 81 GLY A N 1
ATOM 634 C CA . GLY A 1 81 ? -18.679 -3.174 15.874 1.00 94.75 81 GLY A CA 1
ATOM 635 C C . GLY A 1 81 ? -17.846 -2.177 16.693 1.00 94.75 81 GLY A C 1
ATOM 636 O O . GLY A 1 81 ? -17.489 -2.467 17.827 1.00 94.75 81 GLY A O 1
ATOM 637 N N . GLY A 1 82 ? -17.468 -1.038 16.100 1.00 93.06 82 GLY A N 1
ATOM 638 C CA . GLY A 1 82 ? -16.648 -0.012 16.760 1.00 93.06 82 GLY A CA 1
ATOM 639 C C . GLY A 1 82 ? -15.153 -0.339 16.865 1.00 93.06 82 GLY A C 1
ATOM 640 O O . GLY A 1 82 ? -14.394 0.484 17.362 1.00 93.06 82 GLY A O 1
ATOM 641 N N . GLN A 1 83 ? -14.714 -1.501 16.372 1.00 93.44 83 GLN A N 1
ATOM 642 C CA . GLN A 1 83 ? -13.309 -1.911 16.376 1.00 93.44 83 GLN A CA 1
ATOM 643 C C . GLN A 1 83 ? -12.709 -1.863 14.962 1.00 93.44 83 GLN A C 1
ATOM 645 O O . GLN A 1 83 ? -13.410 -2.197 13.999 1.00 93.44 83 GLN A O 1
ATOM 650 N N . PRO A 1 84 ? -11.429 -1.472 14.803 1.00 94.12 84 PRO A N 1
ATOM 651 C CA . PRO A 1 84 ? -10.737 -1.550 13.520 1.00 94.12 84 PRO A CA 1
ATOM 652 C C . PRO A 1 84 ? -10.708 -2.996 13.000 1.00 94.12 84 PRO A C 1
ATOM 654 O O . PRO A 1 84 ? -10.197 -3.891 13.670 1.00 94.12 84 PRO A O 1
ATOM 657 N N . TYR A 1 85 ? -11.242 -3.220 11.801 1.00 94.62 85 TYR A N 1
ATOM 658 C CA . TYR A 1 85 ? -11.368 -4.537 11.175 1.00 94.62 85 TYR A CA 1
ATOM 659 C C . TYR A 1 85 ? -10.292 -4.784 10.116 1.00 94.62 85 TYR A C 1
ATOM 661 O O . TYR A 1 85 ? -9.601 -5.798 10.164 1.00 94.62 85 TYR A O 1
ATOM 669 N N . CYS A 1 86 ? -10.129 -3.861 9.166 1.00 95.12 86 CYS A N 1
ATOM 670 C CA . CYS A 1 86 ? -9.094 -3.954 8.138 1.00 95.12 86 CYS A CA 1
ATOM 671 C C . CYS A 1 86 ? -8.667 -2.569 7.638 1.00 95.12 86 CYS A C 1
ATOM 673 O O . CYS A 1 86 ? -9.305 -1.557 7.932 1.00 95.12 86 CYS A O 1
ATOM 675 N N . ILE A 1 87 ? -7.576 -2.535 6.875 1.00 96.38 87 ILE A 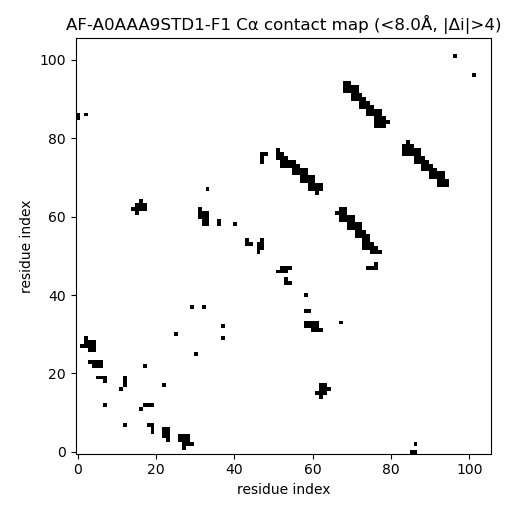N 1
ATOM 676 C CA . ILE A 1 87 ? -7.134 -1.361 6.123 1.00 96.38 87 ILE A CA 1
ATOM 677 C C . ILE A 1 87 ? -7.487 -1.585 4.656 1.00 96.38 87 ILE A C 1
ATOM 679 O O . ILE A 1 87 ? -7.171 -2.633 4.096 1.00 96.38 87 ILE A O 1
ATOM 683 N N . VAL A 1 88 ? -8.090 -0.582 4.022 1.00 96.44 88 VAL A N 1
ATOM 684 C CA . VAL A 1 88 ? -8.341 -0.577 2.578 1.00 96.44 88 VAL A CA 1
ATOM 685 C C . VAL A 1 88 ? -7.513 0.529 1.943 1.00 96.44 88 VAL A C 1
ATOM 687 O O . VAL A 1 88 ? -7.772 1.713 2.163 1.00 96.44 88 VAL A O 1
ATOM 690 N N . ALA A 1 89 ? -6.529 0.137 1.134 1.00 95.88 89 ALA A N 1
ATOM 691 C CA . ALA A 1 89 ? -5.702 1.045 0.349 1.00 95.88 89 ALA A CA 1
ATOM 692 C C . ALA A 1 89 ? -6.193 1.091 -1.103 1.00 95.88 89 ALA A C 1
ATOM 694 O O . ALA A 1 89 ? -6.310 0.063 -1.766 1.00 95.88 89 ALA A O 1
ATOM 695 N N . ARG A 1 90 ? -6.460 2.295 -1.610 1.00 96.12 90 ARG A N 1
ATOM 696 C CA . ARG A 1 90 ? -6.714 2.550 -3.031 1.00 96.12 90 ARG A CA 1
ATOM 697 C C . ARG A 1 90 ? -5.457 3.114 -3.659 1.00 96.12 90 ARG A C 1
ATOM 699 O O . ARG A 1 90 ? -4.956 4.137 -3.202 1.00 96.12 90 ARG A O 1
ATOM 706 N N . GLN A 1 91 ? -4.984 2.463 -4.715 1.00 94.88 91 GLN A N 1
ATOM 707 C CA . GLN A 1 91 ? -3.731 2.800 -5.378 1.00 94.88 91 GLN A CA 1
ATOM 708 C C . GLN A 1 91 ? -3.969 3.063 -6.860 1.00 94.88 91 GLN A C 1
ATOM 710 O O . GLN A 1 91 ? -4.619 2.286 -7.559 1.00 94.88 91 GLN A O 1
ATOM 715 N N . ARG A 1 92 ? -3.405 4.162 -7.350 1.00 94.38 92 ARG A N 1
ATOM 716 C CA . ARG A 1 92 ? -3.351 4.504 -8.765 1.00 94.38 92 ARG A CA 1
ATOM 717 C C . ARG A 1 92 ? -1.902 4.446 -9.220 1.00 94.38 92 ARG A C 1
ATOM 719 O O . ARG A 1 92 ? -1.089 5.255 -8.781 1.00 94.38 92 ARG A O 1
ATOM 726 N N . ALA A 1 93 ? -1.607 3.514 -10.124 1.00 92.81 93 ALA A N 1
ATOM 727 C CA . ALA A 1 93 ? -0.329 3.459 -10.820 1.00 92.81 93 ALA A CA 1
ATOM 728 C C . ALA A 1 93 ? -0.069 4.780 -11.561 1.00 92.81 93 ALA A C 1
ATOM 730 O O . ALA A 1 93 ? -0.924 5.262 -12.310 1.00 92.81 93 ALA A O 1
ATOM 731 N N . LEU A 1 94 ? 1.108 5.353 -11.337 1.00 92.31 94 LEU A N 1
ATOM 732 C CA . LEU A 1 94 ? 1.621 6.508 -12.053 1.00 92.31 94 LEU A CA 1
ATOM 733 C C . LEU A 1 94 ? 2.579 5.978 -13.118 1.00 92.31 94 LEU A C 1
ATOM 735 O O . LEU A 1 94 ? 3.622 5.404 -12.808 1.00 92.31 94 LEU A O 1
ATOM 739 N N . THR A 1 95 ? 2.197 6.111 -14.383 1.00 77.44 95 THR A N 1
ATOM 740 C CA . THR A 1 95 ? 3.079 5.765 -15.497 1.00 77.44 95 THR A CA 1
ATOM 741 C C . THR A 1 95 ? 4.174 6.823 -15.605 1.00 77.44 95 THR A C 1
ATOM 743 O O . THR A 1 95 ? 3.843 8.013 -15.558 1.00 77.44 95 THR A O 1
ATOM 746 N N . PRO A 1 96 ? 5.450 6.439 -15.790 1.00 64.81 96 PRO A N 1
ATOM 747 C CA . PRO A 1 96 ? 6.452 7.401 -16.214 1.00 64.81 96 PRO A CA 1
ATOM 748 C C . PRO A 1 96 ? 5.978 8.056 -17.512 1.00 64.81 96 PRO A C 1
ATOM 750 O O . PRO A 1 96 ? 5.449 7.374 -18.394 1.00 64.81 96 PRO A O 1
ATOM 753 N N . VAL A 1 97 ? 6.168 9.369 -17.631 1.00 58.03 97 VAL A N 1
ATOM 754 C CA . VAL A 1 97 ? 6.141 10.007 -18.946 1.00 58.03 97 VAL A CA 1
ATOM 755 C C . VAL A 1 97 ? 7.320 9.406 -19.711 1.00 58.03 97 VAL A C 1
ATOM 757 O O . VAL A 1 97 ? 8.436 9.437 -19.187 1.00 58.03 97 VAL A O 1
ATOM 760 N N . PRO A 1 98 ? 7.102 8.793 -20.882 1.00 56.38 98 PRO A N 1
ATOM 761 C CA . PRO A 1 98 ? 8.201 8.261 -21.662 1.00 56.38 98 PRO A CA 1
ATOM 762 C C . PRO A 1 98 ? 9.256 9.338 -21.914 1.00 56.38 98 PRO A C 1
ATOM 764 O O . PRO A 1 98 ? 8.918 10.482 -22.195 1.00 56.38 98 PRO A O 1
ATOM 767 N N . GLU A 1 99 ? 10.532 8.979 -21.834 1.00 53.50 99 GLU A N 1
ATOM 768 C CA . GLU A 1 99 ? 11.649 9.916 -22.012 1.00 53.50 99 GLU A CA 1
ATOM 769 C C . GLU A 1 99 ? 11.578 10.670 -23.357 1.00 53.50 99 GLU A C 1
ATOM 771 O O . GLU A 1 99 ? 11.917 11.847 -23.435 1.00 53.50 99 GLU A O 1
ATOM 776 N N . TRP A 1 100 ? 11.006 10.041 -24.392 1.00 58.50 100 TRP A N 1
ATOM 777 C CA . TRP A 1 100 ? 10.746 10.654 -25.702 1.00 58.50 100 TRP A CA 1
ATOM 778 C C . TRP A 1 100 ? 9.667 11.752 -25.705 1.00 58.50 100 TRP A C 1
ATOM 780 O O . TRP A 1 100 ? 9.575 12.507 -26.666 1.00 58.50 100 TRP A O 1
ATOM 790 N N . LEU A 1 101 ? 8.851 11.869 -24.654 1.00 54.66 101 LEU A N 1
ATOM 791 C CA . LEU A 1 101 ? 7.913 12.983 -24.464 1.00 54.66 101 LEU A CA 1
ATOM 792 C C . LEU A 1 101 ? 8.576 14.203 -23.803 1.00 54.66 101 LEU A C 1
ATOM 794 O O . LEU A 1 101 ? 7.992 15.283 -23.828 1.00 54.66 101 LEU A O 1
ATOM 798 N N .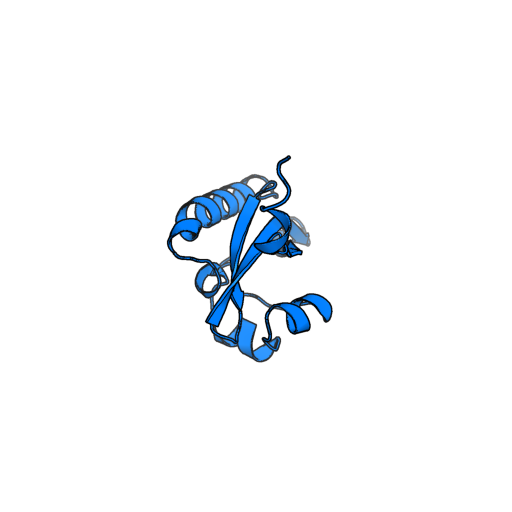 LEU A 1 102 ? 9.784 14.067 -23.235 1.00 55.91 102 LEU A N 1
ATOM 799 C CA . LEU A 1 102 ? 10.519 15.171 -22.598 1.00 55.91 102 LEU A CA 1
ATOM 800 C C . LEU A 1 102 ? 11.374 15.991 -23.583 1.00 55.91 102 LEU A C 1
ATOM 802 O O . LEU A 1 102 ? 11.817 17.084 -23.227 1.00 55.91 102 LEU A O 1
ATOM 806 N N . THR A 1 103 ? 11.585 15.511 -24.813 1.00 57.97 103 THR A N 1
ATOM 807 C CA . THR A 1 103 ? 12.370 16.196 -25.860 1.00 57.97 103 THR A CA 1
ATOM 808 C C . THR A 1 103 ? 11.556 17.116 -26.771 1.00 57.97 103 THR A C 1
ATOM 810 O O . THR A 1 103 ? 12.122 17.730 -27.670 1.00 57.97 103 THR A O 1
ATOM 813 N N . LEU A 1 104 ? 10.255 17.299 -26.529 1.00 56.41 104 LEU A N 1
ATOM 814 C CA . LEU A 1 104 ? 9.469 18.325 -27.219 1.00 56.41 104 LEU A CA 1
ATOM 815 C C . LEU A 1 104 ? 9.534 19.649 -26.448 1.00 56.41 104 LEU A C 1
ATOM 817 O O . LEU A 1 104 ? 8.601 20.031 -25.743 1.00 56.41 104 LEU A O 1
ATOM 821 N N . ARG A 1 105 ? 10.654 20.360 -26.593 1.00 46.09 105 ARG A N 1
ATOM 822 C CA . ARG A 1 105 ? 10.688 21.817 -26.426 1.00 46.09 105 ARG A CA 1
ATOM 823 C C . ARG A 1 105 ? 11.160 22.448 -27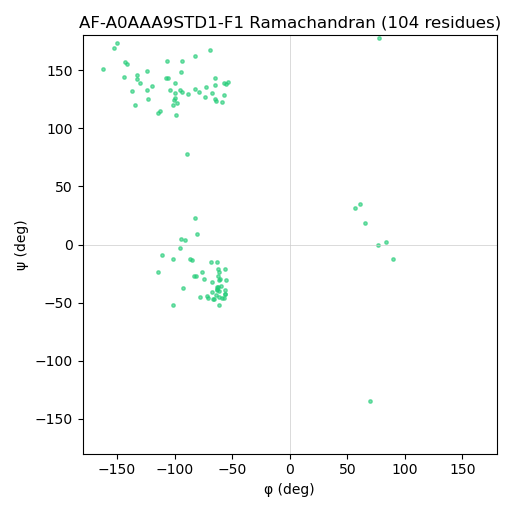.744 1.00 46.09 105 ARG A C 1
ATOM 825 O O . ARG A 1 105 ? 12.052 21.864 -28.356 1.00 46.09 105 ARG A O 1
ATOM 832 N N . PRO A 1 106 ? 10.512 23.539 -28.199 1.00 55.84 106 PRO A N 1
ATOM 833 C CA . PRO A 1 106 ? 10.839 24.216 -29.455 1.00 55.84 106 PRO A CA 1
ATOM 834 C C . PRO A 1 106 ? 12.270 24.757 -29.481 1.00 55.84 106 PRO A C 1
ATOM 836 O O . PRO A 1 106 ? 12.809 25.051 -28.388 1.00 55.84 106 PRO A O 1
#

Mean predicted aligned error: 5.53 Å